Protein AF-A0A6J7H3T8-F1 (afdb_monomer_lite)

Foldseek 3Di:
DVVVVDDDQPLQVPADDDPPHRDDDLVRLQSQDDQAAEAEDDPDALCVQLVDPSNCPRPCVVLQRYDYDRDVLLSCLVVVPDPVSPVVVCVPVVVRNVVSND

InterPro domains:
  IPR002491 ABC transporter periplasmic binding domain [PS50983] (1-101)

Organism: NCBI:txid449393

Radius of gyration: 13.75 Å; chains: 1; bounding box: 28×28×37 Å

Structure (mmCIF, N/CA/C/O backbone):
data_AF-A0A6J7H3T8-F1
#
_entry.id   AF-A0A6J7H3T8-F1
#
loop_
_atom_site.group_PDB
_atom_site.id
_atom_site.type_symbol
_atom_site.label_atom_id
_atom_site.label_alt_id
_atom_site.label_comp_id
_atom_site.label_asym_id
_atom_site.label_entity_id
_atom_site.label_seq_id
_atom_site.pdbx_PDB_ins_code
_atom_site.Cartn_x
_atom_site.Cartn_y
_atom_site.Cartn_z
_atom_site.occupancy
_atom_site.B_iso_or_equiv
_atom_site.auth_seq_id
_atom_site.auth_comp_id
_atom_site.auth_asym_id
_atom_site.auth_atom_id
_atom_site.pdbx_PDB_model_num
ATOM 1 N N . MET A 1 1 ? 5.406 -2.168 8.040 1.00 92.12 1 MET A N 1
ATOM 2 C CA . MET A 1 1 ? 5.186 -3.423 7.284 1.00 92.12 1 MET A CA 1
ATOM 3 C C . MET A 1 1 ? 6.220 -4.507 7.576 1.00 92.12 1 MET A C 1
ATOM 5 O O . MET A 1 1 ? 5.824 -5.488 8.176 1.00 92.12 1 MET A O 1
ATOM 9 N N . LYS A 1 2 ? 7.528 -4.351 7.293 1.00 93.62 2 LYS A N 1
ATOM 10 C CA . LYS A 1 2 ? 8.531 -5.405 7.615 1.00 93.62 2 LYS A CA 1
ATOM 11 C C . LYS A 1 2 ? 8.536 -5.856 9.086 1.00 93.62 2 LYS A C 1
ATOM 13 O O . LYS A 1 2 ? 8.544 -7.044 9.373 1.00 93.62 2 LYS A O 1
ATOM 18 N N . LYS A 1 3 ? 8.430 -4.911 10.031 1.00 93.50 3 LYS A N 1
ATOM 19 C CA . LYS A 1 3 ? 8.283 -5.210 11.475 1.00 93.50 3 LYS A CA 1
ATOM 20 C C . LYS A 1 3 ? 6.959 -5.897 11.853 1.00 93.50 3 LYS A C 1
ATOM 22 O O . LYS A 1 3 ? 6.841 -6.384 12.966 1.00 93.50 3 LYS A O 1
ATOM 27 N N . LEU A 1 4 ? 5.986 -5.905 10.944 1.00 94.19 4 LEU A N 1
ATOM 28 C CA . LEU A 1 4 ? 4.704 -6.601 11.071 1.00 94.19 4 LEU A CA 1
ATOM 29 C C . LEU A 1 4 ? 4.716 -7.953 10.329 1.00 94.19 4 LEU A C 1
ATOM 31 O O . LEU A 1 4 ? 3.669 -8.561 10.176 1.00 94.19 4 LEU A O 1
ATOM 35 N N . GLY A 1 5 ? 5.876 -8.409 9.835 1.00 96.19 5 GLY A N 1
ATOM 36 C CA . GLY A 1 5 ? 6.034 -9.707 9.165 1.00 96.19 5 GLY A CA 1
ATOM 37 C C . GLY A 1 5 ? 5.866 -9.689 7.644 1.00 96.19 5 GLY A C 1
ATOM 38 O O . GLY A 1 5 ? 6.157 -10.686 6.995 1.00 96.19 5 GLY A O 1
ATOM 39 N N . PHE A 1 6 ? 5.464 -8.561 7.058 1.00 96.31 6 PHE A N 1
ATOM 40 C CA . PHE A 1 6 ? 5.334 -8.435 5.605 1.00 96.31 6 PHE A CA 1
ATOM 41 C C . PHE A 1 6 ? 6.696 -8.378 4.917 1.00 96.31 6 PHE A C 1
ATOM 43 O O . PHE A 1 6 ? 7.644 -7.769 5.423 1.00 96.31 6 PHE A O 1
ATOM 50 N N . VAL A 1 7 ? 6.759 -8.915 3.707 1.00 96.31 7 VAL A N 1
ATOM 51 C CA . VAL A 1 7 ? 7.905 -8.777 2.807 1.00 96.31 7 VAL A CA 1
ATOM 52 C C . VAL A 1 7 ? 7.549 -7.841 1.656 1.00 96.31 7 VAL A C 1
ATOM 54 O O . VAL A 1 7 ? 6.381 -7.694 1.305 1.00 96.31 7 VAL A O 1
ATOM 57 N N . THR A 1 8 ? 8.548 -7.160 1.097 1.00 95.12 8 THR A N 1
ATOM 58 C CA . THR A 1 8 ? 8.347 -6.421 -0.155 1.00 95.12 8 THR A CA 1
ATOM 59 C C . THR A 1 8 ? 8.246 -7.428 -1.303 1.00 95.12 8 THR A C 1
ATOM 61 O O . THR A 1 8 ? 8.879 -8.483 -1.243 1.00 95.12 8 THR A O 1
ATOM 64 N N . SER A 1 9 ? 7.475 -7.111 -2.348 1.00 95.31 9 SER A N 1
ATOM 65 C CA . SER A 1 9 ? 7.430 -7.929 -3.567 1.00 95.31 9 SER A CA 1
ATOM 66 C C . SER A 1 9 ? 8.846 -8.121 -4.148 1.00 95.31 9 SER A C 1
ATOM 68 O O . SER A 1 9 ? 9.520 -7.119 -4.413 1.00 95.31 9 SER A O 1
ATOM 70 N N . PRO A 1 10 ? 9.298 -9.369 -4.397 1.00 94.31 10 PRO A N 1
ATOM 71 C CA . PRO A 1 10 ? 10.601 -9.638 -5.010 1.00 94.31 10 PRO A CA 1
ATOM 72 C C . PRO A 1 10 ? 10.760 -9.018 -6.402 1.00 94.31 10 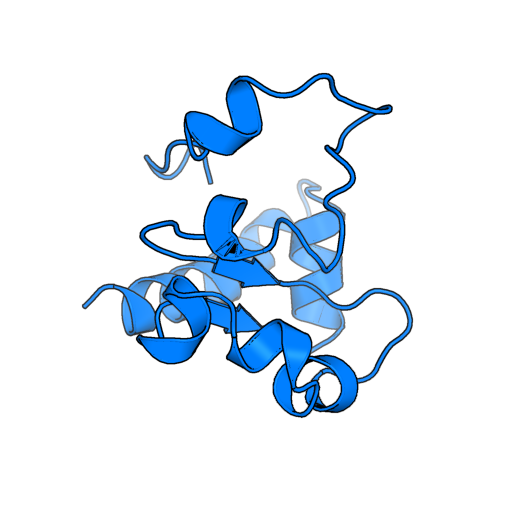PRO A C 1
ATOM 74 O O . PRO A 1 10 ? 11.871 -8.654 -6.789 1.00 94.31 10 PRO A O 1
ATOM 77 N N . ALA A 1 11 ? 9.654 -8.876 -7.142 1.00 94.00 11 ALA A N 1
ATOM 78 C CA . ALA A 1 11 ? 9.646 -8.220 -8.444 1.00 94.00 11 ALA A CA 1
ATOM 79 C C . A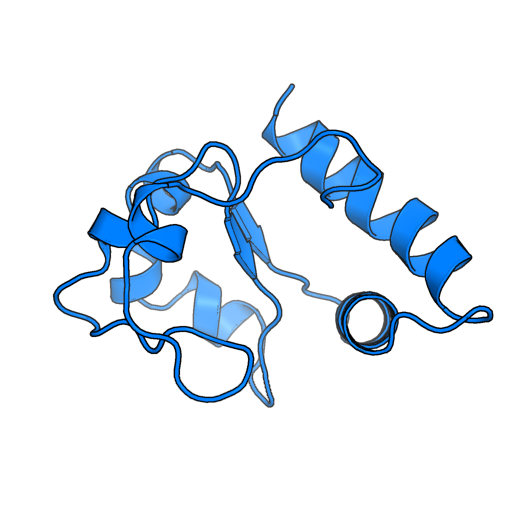LA A 1 11 ? 10.053 -6.746 -8.315 1.00 94.00 11 ALA A C 1
ATOM 81 O O . ALA A 1 11 ? 10.897 -6.279 -9.073 1.00 94.00 11 ALA A O 1
ATOM 82 N N . ILE A 1 12 ? 9.531 -6.041 -7.305 1.00 95.38 12 ILE A N 1
ATOM 83 C CA . ILE A 1 12 ? 9.867 -4.636 -7.041 1.00 95.38 12 ILE A CA 1
ATOM 84 C C . ILE A 1 12 ? 11.274 -4.491 -6.454 1.00 95.38 12 ILE A C 1
ATOM 86 O O . ILE A 1 12 ? 12.020 -3.616 -6.890 1.00 95.38 12 ILE A O 1
ATOM 90 N N . ASP A 1 13 ? 11.668 -5.359 -5.517 1.00 93.88 13 ASP A N 1
ATOM 91 C CA . ASP A 1 13 ? 13.008 -5.331 -4.902 1.00 93.88 13 ASP A CA 1
ATOM 92 C C . ASP A 1 13 ? 14.139 -5.596 -5.921 1.00 93.88 13 ASP A C 1
ATOM 94 O O . ASP A 1 13 ? 15.283 -5.204 -5.689 1.00 93.88 13 ASP A O 1
ATOM 98 N N . SER A 1 14 ? 13.832 -6.228 -7.060 1.00 93.81 14 SER A N 1
ATOM 99 C CA . SER A 1 14 ? 14.800 -6.496 -8.136 1.00 93.81 14 SER A CA 1
ATOM 100 C C . SER A 1 14 ? 15.026 -5.306 -9.079 1.00 93.81 14 SER A C 1
ATOM 102 O O . SER A 1 14 ? 15.929 -5.351 -9.918 1.00 93.81 14 SER A O 1
ATOM 104 N N . LEU A 1 15 ? 14.220 -4.244 -8.976 1.00 95.62 15 LEU A N 1
ATOM 105 C CA . LEU A 1 15 ? 14.287 -3.081 -9.862 1.00 95.62 15 LEU A CA 1
ATOM 106 C C . LEU A 1 15 ? 15.212 -1.991 -9.300 1.00 95.62 15 LEU A C 1
ATOM 108 O O . LEU A 1 15 ? 15.301 -1.804 -8.085 1.00 95.62 15 LEU A O 1
ATOM 112 N N . PRO A 1 16 ? 15.888 -1.213 -10.167 1.00 94.62 16 PRO A N 1
ATOM 113 C CA . PRO A 1 16 ? 16.767 -0.143 -9.718 1.00 94.62 16 PRO A CA 1
ATOM 114 C C . PRO A 1 16 ? 15.956 0.992 -9.064 1.00 94.62 16 PRO A C 1
ATOM 116 O O . PRO A 1 16 ? 15.095 1.592 -9.719 1.00 94.62 16 PRO A O 1
ATOM 119 N N . PRO A 1 17 ? 16.231 1.346 -7.795 1.00 95.25 17 PRO A N 1
ATOM 120 C CA . PRO A 1 17 ? 15.510 2.414 -7.121 1.00 95.25 17 PRO A CA 1
ATOM 121 C C . PRO A 1 17 ? 15.931 3.790 -7.641 1.00 95.25 17 PRO A C 1
ATOM 123 O O . PRO A 1 17 ? 17.079 4.030 -8.023 1.00 95.25 17 PRO A O 1
ATOM 126 N N . ARG A 1 18 ? 15.002 4.743 -7.567 1.00 95.44 18 ARG A N 1
ATOM 127 C CA . ARG A 1 18 ? 15.263 6.176 -7.702 1.00 95.44 18 ARG A CA 1
ATOM 1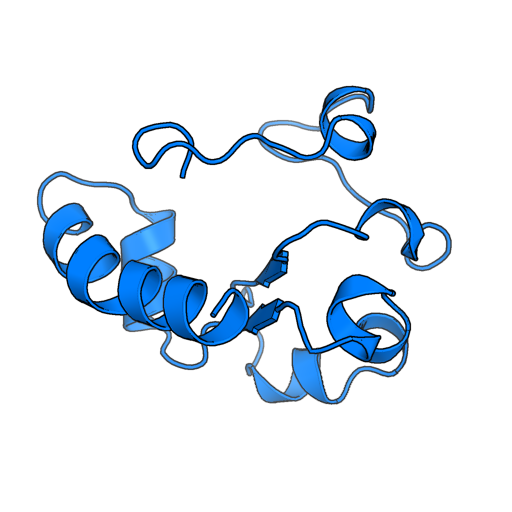28 C C . ARG A 1 18 ? 14.960 6.849 -6.366 1.00 95.44 18 ARG A C 1
ATOM 130 O O . ARG A 1 18 ? 13.818 7.173 -6.056 1.00 95.44 18 ARG A O 1
ATOM 137 N N . GLY A 1 19 ? 15.999 7.064 -5.562 1.00 92.56 19 GLY A N 1
ATOM 138 C CA . GLY A 1 19 ? 15.835 7.536 -4.187 1.00 92.56 19 GLY A CA 1
ATOM 139 C C . GLY A 1 19 ? 15.268 6.428 -3.299 1.00 92.56 19 GLY A C 1
ATOM 140 O O . GLY A 1 19 ? 15.889 5.380 -3.160 1.00 92.56 19 GLY A O 1
ATOM 141 N N . PHE A 1 20 ? 14.102 6.663 -2.697 1.00 87.69 20 PHE A N 1
ATOM 142 C CA . PHE A 1 20 ? 13.442 5.733 -1.769 1.00 87.69 20 PHE A CA 1
ATOM 143 C C . PHE A 1 20 ? 12.324 4.894 -2.413 1.00 87.69 20 PHE A C 1
ATOM 145 O O . PHE A 1 20 ? 11.657 4.135 -1.713 1.00 87.69 20 PHE A O 1
ATOM 152 N N . SER A 1 21 ? 12.092 5.030 -3.720 1.00 92.81 21 SER A N 1
ATOM 153 C CA . SER A 1 21 ? 11.041 4.313 -4.447 1.00 92.81 21 SER A CA 1
ATOM 154 C C . SER A 1 21 ? 11.519 3.828 -5.815 1.00 92.81 21 SER A C 1
ATOM 156 O O . SER A 1 21 ? 12.527 4.297 -6.345 1.00 92.81 21 SER A O 1
ATOM 158 N N . VAL A 1 22 ? 10.781 2.884 -6.398 1.00 95.62 22 VAL A N 1
ATOM 159 C CA . VAL A 1 22 ? 10.945 2.468 -7.793 1.00 95.62 22 VAL A CA 1
ATOM 160 C C . VAL A 1 22 ? 9.813 3.101 -8.613 1.00 95.62 22 VAL A C 1
ATOM 162 O O . VAL A 1 22 ? 8.645 2.902 -8.278 1.00 95.62 22 VAL A O 1
ATOM 165 N N . PRO A 1 23 ? 10.114 3.885 -9.661 1.00 94.62 23 PRO A N 1
ATOM 166 C CA . PRO A 1 23 ? 9.096 4.398 -10.569 1.00 94.62 23 PRO A CA 1
ATOM 167 C C . PRO A 1 23 ? 8.625 3.284 -11.513 1.00 94.62 23 PRO A C 1
ATOM 169 O O . PRO A 1 23 ? 9.442 2.687 -12.210 1.00 94.62 23 PRO A O 1
ATOM 172 N N . ILE A 1 24 ? 7.315 3.042 -11.566 1.00 94.88 24 ILE A N 1
ATOM 173 C CA . ILE A 1 24 ? 6.696 2.026 -12.430 1.00 94.88 24 ILE A CA 1
ATOM 174 C C . ILE A 1 24 ? 5.949 2.714 -13.577 1.00 94.88 24 ILE A C 1
ATOM 176 O O . ILE A 1 24 ? 5.244 3.703 -13.359 1.00 94.88 24 ILE A O 1
ATOM 180 N N . SER A 1 25 ? 6.139 2.219 -14.805 1.00 94.12 25 SER A N 1
ATOM 181 C CA . SER A 1 25 ? 5.401 2.691 -15.984 1.00 94.12 25 SER A CA 1
ATOM 182 C C . SER A 1 25 ? 3.949 2.217 -15.934 1.00 94.12 25 SER A C 1
ATOM 184 O O . SER A 1 25 ? 3.665 1.135 -15.430 1.00 94.12 25 SER A O 1
ATOM 186 N N . GLY A 1 26 ? 3.033 2.979 -16.538 1.00 92.81 26 GLY A N 1
ATOM 187 C CA . GLY A 1 26 ? 1.647 2.537 -16.734 1.00 92.81 26 GLY A CA 1
ATOM 188 C C . GLY A 1 26 ? 1.507 1.305 -17.641 1.00 92.81 26 GLY A C 1
ATOM 189 O O . GLY A 1 26 ? 0.441 0.702 -17.676 1.00 92.81 26 GLY A O 1
ATOM 190 N N . GLU A 1 27 ? 2.566 0.933 -18.361 1.00 93.69 27 GLU A N 1
ATOM 191 C CA . GLU A 1 27 ? 2.635 -0.285 -19.181 1.00 93.69 27 GLU A CA 1
ATOM 192 C C . GLU A 1 27 ? 3.115 -1.510 -18.387 1.00 93.69 27 GLU A C 1
ATOM 194 O O . GLU A 1 27 ? 2.866 -2.632 -18.800 1.00 93.69 27 GLU A O 1
ATOM 199 N N . GLU A 1 28 ? 3.748 -1.302 -17.231 1.00 95.38 28 GLU A N 1
ATOM 200 C CA . GLU A 1 28 ? 4.405 -2.346 -16.428 1.00 95.38 28 GLU A CA 1
ATOM 201 C C . GLU A 1 28 ? 3.633 -2.615 -15.122 1.00 95.38 28 GLU A C 1
ATOM 203 O O . GLU A 1 28 ? 4.202 -2.957 -14.085 1.00 95.38 28 GLU A O 1
ATOM 208 N N . LEU A 1 29 ? 2.318 -2.388 -15.138 1.00 95.44 29 LEU A N 1
ATOM 209 C CA . LEU A 1 29 ? 1.469 -2.452 -13.945 1.00 95.44 29 LEU A CA 1
ATOM 210 C C . LEU A 1 29 ? 1.317 -3.868 -13.385 1.00 95.44 29 LEU A C 1
ATOM 212 O O . LEU A 1 29 ? 1.031 -4.016 -12.198 1.00 95.44 29 LEU A O 1
ATOM 216 N N . ASP A 1 30 ? 1.586 -4.893 -14.192 1.00 95.06 30 ASP A N 1
ATOM 217 C CA . ASP A 1 30 ? 1.646 -6.288 -13.749 1.00 95.06 30 ASP A CA 1
ATOM 218 C C . ASP A 1 30 ? 2.736 -6.520 -12.687 1.00 95.06 30 ASP A C 1
ATOM 220 O O . ASP A 1 30 ? 2.610 -7.411 -11.850 1.00 95.06 30 ASP A O 1
ATOM 224 N N . LEU A 1 31 ? 3.774 -5.671 -12.635 1.00 96.12 31 LEU A N 1
ATOM 225 C CA . LEU A 1 31 ? 4.808 -5.723 -11.590 1.00 96.12 31 LEU A CA 1
ATOM 226 C C . LEU A 1 31 ? 4.263 -5.406 -10.187 1.00 96.12 31 LEU A C 1
ATOM 228 O O . LEU A 1 31 ? 4.927 -5.696 -9.190 1.00 96.12 31 LEU A O 1
ATOM 232 N N . LEU A 1 32 ? 3.081 -4.786 -10.101 1.00 96.88 32 LEU A N 1
ATOM 233 C CA . LEU A 1 32 ? 2.417 -4.423 -8.847 1.00 96.88 32 LEU A CA 1
ATOM 234 C C . LEU A 1 32 ? 1.484 -5.523 -8.318 1.00 96.88 32 LEU A C 1
ATOM 236 O O . LEU A 1 32 ? 0.776 -5.288 -7.338 1.00 96.88 32 LEU A O 1
ATOM 240 N N . ASP A 1 33 ? 1.477 -6.710 -8.929 1.00 96.38 33 ASP A N 1
ATOM 241 C CA . ASP A 1 33 ? 0.761 -7.856 -8.379 1.00 96.38 33 ASP A CA 1
ATOM 242 C C . ASP A 1 33 ? 1.459 -8.388 -7.113 1.00 96.38 33 ASP A C 1
ATOM 244 O O . ASP A 1 33 ? 2.554 -8.951 -7.156 1.00 96.38 33 ASP A O 1
ATOM 248 N N . ALA A 1 34 ? 0.837 -8.156 -5.957 1.00 96.50 34 ALA A N 1
ATOM 249 C CA . ALA A 1 34 ? 1.328 -8.552 -4.641 1.00 96.50 34 ALA A CA 1
ATOM 250 C C . ALA A 1 34 ? 0.155 -8.911 -3.726 1.00 96.50 34 ALA A C 1
ATOM 252 O O . ALA A 1 34 ? -0.933 -8.369 -3.899 1.00 96.50 34 ALA A O 1
ATOM 253 N N . ASP A 1 35 ? 0.373 -9.752 -2.710 1.00 96.25 35 ASP A N 1
ATOM 254 C CA . ASP A 1 35 ? -0.686 -10.225 -1.795 1.00 96.25 35 ASP A CA 1
ATOM 255 C C . ASP A 1 35 ? -1.541 -9.094 -1.200 1.00 96.25 35 ASP A C 1
ATOM 257 O O . ASP A 1 35 ? -2.735 -9.269 -0.977 1.00 96.25 35 ASP A O 1
ATOM 261 N N . VAL A 1 36 ? -0.945 -7.917 -0.987 1.00 97.19 36 VAL A N 1
ATOM 262 C CA . VAL A 1 36 ? -1.671 -6.674 -0.717 1.00 97.19 36 VAL A CA 1
ATOM 263 C C . VAL A 1 36 ? -0.939 -5.472 -1.314 1.00 97.19 36 VAL A C 1
ATOM 265 O O . VAL A 1 36 ? 0.262 -5.285 -1.101 1.00 97.19 36 VAL A O 1
ATOM 268 N N . LEU A 1 37 ? -1.678 -4.614 -2.018 1.00 97.31 37 LEU A N 1
ATOM 269 C CA . LEU A 1 37 ? -1.199 -3.323 -2.505 1.00 97.31 37 LEU A CA 1
ATOM 270 C C . LEU A 1 37 ? -1.669 -2.189 -1.581 1.00 97.31 37 LEU A C 1
ATOM 272 O O . LEU A 1 37 ? -2.861 -1.913 -1.482 1.00 97.31 37 LEU A O 1
ATOM 276 N N . ILE A 1 38 ? -0.736 -1.496 -0.926 1.00 96.19 38 ILE A N 1
ATOM 277 C CA . ILE A 1 38 ? -1.042 -0.328 -0.081 1.00 96.19 38 ILE A CA 1
ATOM 278 C C . ILE A 1 38 ? -0.770 0.949 -0.867 1.00 96.19 38 ILE A C 1
ATOM 280 O O . ILE A 1 38 ? 0.351 1.177 -1.327 1.00 96.19 38 ILE A O 1
ATOM 284 N N . VAL A 1 39 ? -1.780 1.806 -0.977 1.00 95.88 39 VAL A N 1
ATOM 285 C CA . VAL A 1 39 ? -1.748 3.014 -1.796 1.00 95.88 39 VAL A CA 1
ATOM 286 C C . VAL A 1 39 ? -2.125 4.226 -0.960 1.00 95.88 39 VAL A C 1
ATOM 288 O O . VAL A 1 39 ? -3.195 4.297 -0.366 1.00 95.88 39 VAL A O 1
ATOM 291 N N . PHE A 1 40 ? -1.243 5.218 -0.950 1.00 93.31 40 PHE A N 1
ATOM 292 C CA . PHE A 1 40 ? -1.462 6.503 -0.295 1.00 93.31 40 PHE A CA 1
ATOM 293 C C . PHE A 1 40 ? -1.377 7.614 -1.353 1.00 93.31 40 PHE A C 1
ATOM 295 O O . PHE A 1 40 ? -0.277 7.953 -1.797 1.00 93.31 40 PHE A O 1
ATOM 302 N N . PRO A 1 41 ? -2.520 8.152 -1.821 1.00 90.69 41 PRO A N 1
ATOM 303 C CA . PRO A 1 41 ? -2.542 9.189 -2.849 1.00 90.69 41 PRO A CA 1
ATOM 304 C C . PRO A 1 41 ? -1.751 10.435 -2.423 1.00 90.69 41 PRO A C 1
ATOM 306 O O . PRO A 1 41 ? -1.887 10.925 -1.303 1.00 90.69 41 PRO A O 1
ATOM 309 N N . ILE A 1 42 ? -0.931 10.981 -3.325 1.00 86.12 42 ILE A N 1
ATOM 310 C CA . ILE A 1 42 ? -0.181 12.221 -3.085 1.00 86.12 42 ILE A CA 1
ATOM 311 C C . ILE A 1 42 ? -0.859 13.343 -3.861 1.00 86.12 42 ILE A C 1
ATOM 313 O O . ILE A 1 42 ? -0.867 13.312 -5.090 1.00 86.12 42 ILE A O 1
ATOM 317 N N . GLN A 1 43 ? -1.395 14.334 -3.142 1.00 86.75 43 GLN A N 1
ATOM 318 C CA . GLN A 1 43 ? -2.069 15.506 -3.726 1.00 86.75 43 GLN A CA 1
ATOM 319 C C . GLN A 1 43 ? -3.210 15.148 -4.699 1.00 86.75 43 GLN A C 1
ATOM 321 O O . GLN A 1 43 ? -3.490 15.896 -5.632 1.00 86.75 43 GLN A O 1
ATOM 326 N N . LYS A 1 44 ? -3.857 14.002 -4.483 1.00 88.31 44 LYS A N 1
ATOM 327 C CA . LYS A 1 44 ? -5.000 13.517 -5.260 1.00 88.31 44 LYS A CA 1
ATOM 328 C C . LYS A 1 44 ? -6.084 13.036 -4.318 1.00 88.31 44 LYS A C 1
ATOM 330 O O . LYS A 1 44 ? -5.770 12.543 -3.233 1.00 88.31 44 LYS A O 1
ATOM 335 N N . ALA A 1 45 ? -7.334 13.141 -4.745 1.00 91.94 45 ALA A N 1
ATOM 336 C CA . ALA A 1 45 ? -8.423 12.470 -4.067 1.00 91.94 45 ALA A CA 1
ATOM 337 C C . ALA A 1 45 ? -8.278 10.941 -4.224 1.00 91.94 45 ALA A C 1
ATOM 339 O O . ALA A 1 45 ? -7.824 10.463 -5.267 1.00 91.94 45 ALA A O 1
ATOM 340 N N . PRO A 1 46 ? -8.690 10.153 -3.221 1.00 93.19 46 PRO A N 1
ATOM 341 C CA . PRO A 1 46 ? -8.701 8.691 -3.302 1.00 93.19 46 PRO A CA 1
ATOM 342 C C . PRO A 1 46 ? -9.488 8.166 -4.509 1.00 93.19 46 PRO A C 1
ATOM 344 O O . PRO A 1 46 ? -9.035 7.242 -5.184 1.00 93.19 46 PRO A O 1
ATOM 347 N N . SER A 1 47 ? -10.612 8.815 -4.833 1.00 94.62 47 SER A N 1
ATOM 348 C CA . SER A 1 47 ? -11.443 8.486 -5.995 1.00 94.62 47 SER A CA 1
ATOM 349 C C . SER A 1 47 ? -10.691 8.625 -7.319 1.00 94.62 47 SER A C 1
ATOM 351 O O . SER A 1 47 ? -10.812 7.771 -8.186 1.00 94.62 47 SER A O 1
ATOM 353 N N . GLU A 1 48 ? -9.812 9.624 -7.461 1.00 95.25 48 GLU A N 1
ATOM 354 C CA . GLU A 1 48 ? -8.982 9.776 -8.667 1.00 95.25 48 GLU A CA 1
ATOM 355 C C . GLU A 1 48 ? -8.020 8.597 -8.883 1.00 95.25 48 GLU A C 1
ATOM 357 O O . GLU A 1 48 ? -7.538 8.388 -9.998 1.00 95.25 48 GLU A O 1
ATOM 362 N N . VAL A 1 49 ? -7.706 7.840 -7.826 1.00 95.00 49 VAL A N 1
ATOM 363 C CA . VAL A 1 49 ? -6.932 6.601 -7.926 1.00 95.00 49 VAL A CA 1
ATOM 364 C C . VAL A 1 49 ? -7.852 5.423 -8.226 1.00 95.00 49 VAL A C 1
ATOM 366 O O . VAL A 1 49 ? -7.598 4.706 -9.188 1.00 95.00 49 VAL A O 1
ATOM 369 N N . THR A 1 50 ? -8.927 5.232 -7.455 1.00 95.31 50 THR A N 1
ATOM 370 C CA . THR A 1 50 ? -9.815 4.063 -7.601 1.00 95.31 50 THR A CA 1
ATOM 371 C C . THR A 1 50 ? -10.609 4.055 -8.908 1.00 95.31 50 THR A C 1
ATOM 373 O O . THR A 1 50 ? -10.890 2.982 -9.442 1.00 95.31 50 THR A O 1
ATOM 376 N N . ASP A 1 51 ? -10.923 5.232 -9.451 1.00 96.25 51 ASP A N 1
ATOM 377 C CA . ASP A 1 51 ? -11.642 5.399 -10.720 1.00 96.25 51 ASP A CA 1
ATOM 378 C C . ASP A 1 51 ? -10.702 5.361 -11.938 1.00 96.25 51 ASP A C 1
ATOM 380 O O . ASP A 1 51 ? -11.155 5.398 -13.083 1.00 96.25 51 ASP A O 1
ATOM 384 N N . ASN A 1 52 ? -9.381 5.295 -11.729 1.00 96.06 52 ASN A N 1
ATOM 385 C CA . ASN A 1 52 ? -8.415 5.257 -12.820 1.00 96.06 52 ASN A CA 1
ATOM 386 C C . ASN A 1 52 ? -8.418 3.873 -13.506 1.00 96.06 52 ASN A C 1
ATOM 388 O O . ASN A 1 52 ? -8.066 2.879 -12.864 1.00 96.06 52 ASN A O 1
ATOM 392 N N . PRO A 1 53 ? -8.683 3.785 -14.826 1.00 96.12 53 PRO A N 1
ATOM 393 C CA . PRO A 1 53 ? -8.683 2.511 -15.545 1.00 96.12 53 PRO A CA 1
ATOM 394 C C . PRO A 1 53 ? -7.347 1.766 -15.500 1.00 96.12 53 PRO A C 1
ATOM 396 O O . PRO A 1 53 ? -7.326 0.546 -15.603 1.00 96.12 53 PRO A O 1
ATOM 399 N N . LEU A 1 54 ? -6.223 2.477 -15.372 1.00 95.62 54 LEU A N 1
ATOM 400 C CA . LEU A 1 54 ? -4.915 1.847 -15.199 1.00 95.62 54 LEU A CA 1
ATOM 401 C C . LEU A 1 54 ? -4.784 1.207 -13.818 1.00 95.62 54 LEU A C 1
ATOM 403 O O . LEU A 1 54 ? -4.307 0.085 -13.715 1.00 95.62 54 LEU A O 1
ATOM 407 N N . PHE A 1 55 ? -5.252 1.881 -12.766 1.00 96.38 55 PHE A N 1
ATOM 408 C CA . PHE A 1 55 ? -5.236 1.319 -11.417 1.00 96.38 55 PHE A CA 1
ATOM 409 C C . PHE A 1 55 ? -6.069 0.034 -11.349 1.00 96.38 55 PHE A C 1
ATOM 411 O O . PHE A 1 55 ? -5.592 -0.984 -10.863 1.00 96.38 55 PHE A O 1
ATOM 418 N N . GLN A 1 56 ? -7.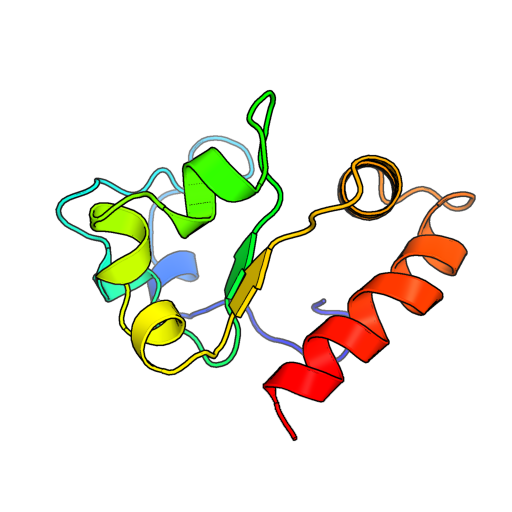262 0.052 -11.946 1.00 96.81 56 GLN A N 1
ATOM 419 C CA . GLN A 1 56 ? -8.163 -1.102 -12.018 1.00 96.81 56 GLN A CA 1
ATOM 420 C C . GLN A 1 56 ? -7.607 -2.286 -12.831 1.00 96.81 56 GLN A C 1
ATOM 422 O O . GLN A 1 56 ? -8.108 -3.398 -12.697 1.00 96.81 56 GLN A O 1
ATOM 427 N N . ARG A 1 57 ? -6.589 -2.069 -13.678 1.00 95.69 57 ARG A N 1
ATOM 428 C CA . ARG A 1 57 ? -5.922 -3.133 -14.451 1.00 95.69 57 ARG A CA 1
ATOM 429 C C . ARG A 1 57 ? -4.831 -3.863 -13.677 1.00 95.69 57 ARG A C 1
ATOM 431 O O . ARG A 1 57 ? -4.396 -4.910 -14.139 1.00 95.69 57 ARG A O 1
ATOM 438 N N . ILE A 1 58 ? -4.371 -3.326 -12.548 1.00 97.88 58 ILE A N 1
ATOM 439 C CA . ILE A 1 58 ? -3.371 -4.007 -11.723 1.00 97.88 58 ILE A CA 1
ATOM 440 C C . ILE A 1 58 ? -3.998 -5.316 -11.210 1.00 97.88 58 ILE A C 1
ATOM 442 O O . ILE A 1 58 ? -5.074 -5.245 -10.612 1.00 97.88 58 ILE A O 1
ATOM 446 N N . PRO A 1 59 ? -3.356 -6.489 -11.372 1.00 96.62 59 PRO A N 1
ATOM 447 C CA . PRO A 1 59 ? -3.963 -7.767 -10.984 1.00 96.62 59 PRO A CA 1
ATOM 448 C C . PRO A 1 59 ? -4.405 -7.815 -9.514 1.00 96.62 59 PRO A C 1
ATOM 450 O O . PRO A 1 59 ? -5.540 -8.176 -9.216 1.00 96.62 59 PRO A O 1
ATOM 453 N N . ALA A 1 60 ? -3.571 -7.318 -8.594 1.00 97.12 60 ALA A N 1
ATOM 454 C CA . ALA A 1 60 ? -3.935 -7.198 -7.182 1.00 97.12 60 ALA A CA 1
ATOM 455 C C . ALA A 1 60 ? -5.163 -6.306 -6.940 1.00 97.12 60 ALA A C 1
ATOM 457 O O . ALA A 1 60 ? -5.957 -6.576 -6.045 1.00 97.12 60 ALA A O 1
ATOM 458 N N . VAL A 1 61 ? -5.356 -5.257 -7.741 1.00 97.62 61 VAL A N 1
ATOM 459 C CA . VAL A 1 61 ? -6.530 -4.383 -7.622 1.00 97.62 61 VAL A CA 1
ATOM 460 C C . VAL A 1 61 ? -7.776 -5.075 -8.161 1.00 97.62 61 VAL A C 1
ATOM 462 O O . VAL A 1 61 ? -8.820 -5.026 -7.512 1.00 97.62 61 VAL A O 1
ATOM 465 N N . ALA A 1 62 ? -7.663 -5.751 -9.307 1.00 96.62 62 ALA A N 1
ATOM 466 C CA . ALA A 1 62 ? -8.752 -6.525 -9.897 1.00 96.62 62 ALA A CA 1
ATOM 467 C C . ALA A 1 62 ? -9.257 -7.630 -8.949 1.00 96.62 62 ALA A C 1
ATOM 469 O O . ALA A 1 62 ? -10.460 -7.876 -8.879 1.00 96.62 62 ALA A O 1
ATOM 470 N N . ASP A 1 63 ? -8.352 -8.220 -8.165 1.00 96.38 63 ASP A N 1
ATOM 471 C CA . ASP A 1 63 ? -8.665 -9.232 -7.150 1.00 96.38 63 ASP A CA 1
ATOM 472 C C . ASP A 1 63 ? -9.140 -8.645 -5.806 1.00 96.38 63 ASP A C 1
ATOM 474 O O . ASP A 1 63 ? -9.380 -9.387 -4.854 1.00 96.38 63 ASP A O 1
ATOM 478 N N . GLY A 1 64 ? -9.251 -7.317 -5.681 1.00 96.25 64 GLY A N 1
ATOM 479 C CA . GLY A 1 64 ? -9.636 -6.651 -4.431 1.00 96.25 64 GLY A CA 1
ATOM 480 C C . GLY A 1 64 ? -8.558 -6.672 -3.339 1.00 96.25 64 GLY A C 1
ATOM 481 O O . GLY A 1 64 ? -8.824 -6.285 -2.204 1.00 96.25 64 GLY A O 1
ATOM 482 N N . ARG A 1 65 ? -7.326 -7.072 -3.670 1.00 97.31 65 ARG A N 1
ATOM 483 C CA . ARG A 1 65 ? -6.164 -7.160 -2.771 1.00 97.31 65 ARG A CA 1
ATOM 484 C C . ARG A 1 65 ? -5.462 -5.813 -2.590 1.00 97.31 65 ARG A C 1
ATOM 486 O O . ARG A 1 65 ? -4.246 -5.696 -2.754 1.00 97.31 65 ARG A O 1
ATOM 493 N N . TYR A 1 66 ? -6.209 -4.760 -2.267 1.00 97.56 66 TYR A N 1
ATOM 494 C CA . TYR A 1 66 ? -5.640 -3.423 -2.114 1.00 97.56 66 TYR A CA 1
ATOM 495 C C . TYR A 1 66 ? -6.269 -2.611 -0.982 1.00 97.56 66 TYR A C 1
ATOM 497 O O . TYR A 1 66 ? -7.431 -2.778 -0.628 1.00 97.56 66 TYR A O 1
ATOM 505 N N . VAL A 1 67 ? -5.490 -1.667 -0.456 1.00 97.38 67 VAL A N 1
ATOM 506 C CA . VAL A 1 67 ? -5.935 -0.639 0.486 1.00 97.38 67 VAL A CA 1
ATOM 507 C C . VAL A 1 67 ? -5.530 0.715 -0.080 1.00 97.38 67 VAL A C 1
ATOM 509 O O . VAL A 1 67 ? -4.340 1.008 -0.184 1.00 97.38 67 VAL A O 1
ATOM 512 N N . VAL A 1 68 ? -6.506 1.550 -0.437 1.00 97.00 68 VAL A N 1
ATOM 513 C CA . VAL A 1 68 ? -6.274 2.976 -0.710 1.00 97.00 68 VAL A CA 1
ATOM 514 C C . VAL A 1 68 ? -6.621 3.743 0.556 1.00 97.00 68 VAL A C 1
ATOM 516 O O . VAL A 1 68 ? -7.735 3.615 1.053 1.00 97.00 68 VAL A O 1
ATOM 519 N N . PHE A 1 69 ? -5.690 4.536 1.082 1.00 95.69 69 PHE A N 1
ATOM 520 C CA . PHE A 1 69 ? -5.994 5.418 2.205 1.00 95.69 69 PHE A CA 1
ATOM 521 C C . PHE A 1 69 ? -6.884 6.561 1.731 1.00 95.69 69 PHE A C 1
ATOM 523 O O . PHE A 1 69 ? -6.443 7.416 0.957 1.00 95.69 69 PHE A O 1
ATOM 530 N N . ASP A 1 70 ? -8.133 6.550 2.187 1.00 92.00 70 ASP A N 1
ATOM 531 C CA . ASP A 1 70 ? -9.104 7.594 1.894 1.00 92.00 70 ASP A CA 1
ATOM 532 C C . ASP A 1 70 ? -8.956 8.809 2.822 1.00 92.00 70 ASP A C 1
ATOM 534 O O . ASP A 1 70 ? -9.112 9.951 2.384 1.00 92.00 70 ASP A O 1
ATOM 538 N N . ASP A 1 71 ? -8.563 8.561 4.073 1.00 92.44 71 ASP A N 1
ATOM 539 C CA . ASP A 1 71 ? -8.307 9.592 5.070 1.00 92.44 71 ASP A CA 1
ATOM 540 C C . ASP A 1 71 ? -6.861 10.142 4.958 1.00 92.44 71 ASP A C 1
ATOM 542 O O . ASP A 1 71 ? -5.881 9.392 5.112 1.00 92.44 71 ASP A O 1
ATOM 546 N N . PRO A 1 72 ? -6.677 11.459 4.724 1.00 89.94 72 PRO A N 1
ATOM 547 C CA . PRO A 1 72 ? -5.354 12.075 4.669 1.00 89.94 72 PRO A CA 1
ATOM 548 C C . PRO A 1 72 ? -4.576 11.988 5.993 1.00 89.94 72 PRO A C 1
ATOM 550 O O . PRO A 1 72 ? -3.342 12.012 5.965 1.00 89.94 72 PRO A O 1
ATOM 553 N N . GLU A 1 73 ? -5.241 11.879 7.146 1.00 92.3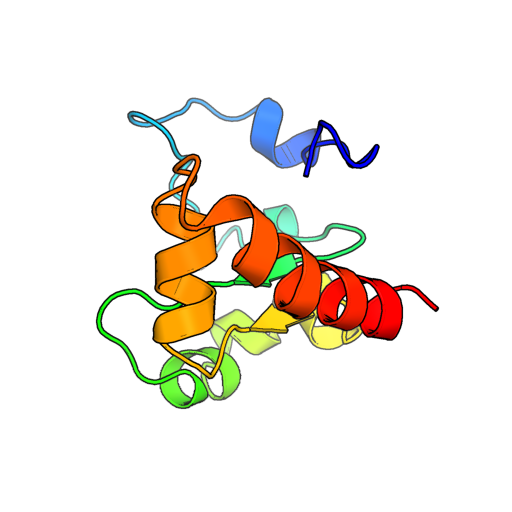1 73 GLU A N 1
ATOM 554 C CA . GLU A 1 73 ? -4.588 11.697 8.446 1.00 92.31 73 GLU A CA 1
ATOM 555 C C . GLU A 1 73 ? -3.956 10.308 8.563 1.00 92.31 73 GLU A C 1
ATOM 557 O O . GLU A 1 73 ? -2.803 10.192 8.993 1.00 92.31 73 GLU A O 1
ATOM 562 N N . VAL A 1 74 ? -4.642 9.265 8.082 1.00 94.56 74 VAL A N 1
ATOM 563 C CA . VAL A 1 74 ? -4.093 7.902 7.990 1.00 94.56 74 VAL A CA 1
ATOM 564 C C . VAL A 1 74 ? -2.870 7.899 7.079 1.00 94.56 74 VAL A C 1
ATOM 566 O O . VAL A 1 74 ? -1.784 7.499 7.513 1.00 94.56 74 VAL A O 1
ATOM 569 N N . ALA A 1 75 ? -2.991 8.447 5.867 1.00 93.12 75 ALA A N 1
ATOM 570 C CA . ALA A 1 75 ? -1.878 8.533 4.923 1.00 93.12 75 ALA A CA 1
ATOM 571 C C . ALA A 1 75 ? -0.673 9.293 5.497 1.00 93.12 75 ALA A C 1
ATOM 573 O O . ALA A 1 75 ? 0.470 8.831 5.406 1.00 93.12 75 ALA A O 1
ATOM 574 N N . LYS A 1 76 ? -0.916 10.432 6.151 1.00 92.25 76 LYS A N 1
ATOM 575 C CA . LYS A 1 76 ? 0.133 11.233 6.785 1.00 92.25 76 LYS A CA 1
ATOM 576 C C . LYS A 1 76 ? 0.782 10.499 7.954 1.00 92.25 76 LYS A C 1
ATOM 578 O O . LYS A 1 76 ? 2.007 10.549 8.082 1.00 92.25 76 LYS A O 1
ATOM 583 N N . SER A 1 77 ? 0.006 9.819 8.797 1.00 94.31 77 SER A N 1
ATOM 584 C CA . SER A 1 77 ? 0.536 9.071 9.942 1.00 94.31 77 SER A CA 1
ATOM 585 C C . SER A 1 77 ? 1.476 7.947 9.502 1.00 94.31 77 SER A C 1
ATOM 587 O O . SER A 1 77 ? 2.565 7.795 10.071 1.00 94.31 77 SER A O 1
ATOM 589 N N . TYR A 1 78 ? 1.085 7.244 8.435 1.00 93.31 78 TYR A N 1
ATOM 590 C CA . TYR A 1 78 ? 1.830 6.151 7.832 1.00 93.31 78 TYR A CA 1
ATOM 591 C C . TYR A 1 78 ? 3.121 6.656 7.181 1.00 93.31 78 TYR A C 1
ATOM 593 O O . TYR A 1 78 ? 4.198 6.125 7.450 1.00 93.31 78 TYR A O 1
ATOM 601 N N . ALA A 1 79 ? 3.038 7.732 6.390 1.00 90.19 79 ALA A N 1
ATOM 602 C CA . ALA A 1 79 ? 4.192 8.316 5.708 1.00 90.19 79 ALA A CA 1
ATOM 603 C C . ALA A 1 79 ? 5.198 8.974 6.671 1.00 90.19 79 ALA A C 1
ATOM 605 O O . ALA A 1 79 ? 6.404 8.907 6.443 1.00 90.19 79 ALA A O 1
ATOM 606 N N . THR A 1 80 ? 4.720 9.603 7.752 1.00 91.12 80 THR A N 1
ATOM 607 C CA . THR A 1 80 ? 5.586 10.324 8.702 1.00 91.12 80 THR A CA 1
ATOM 608 C C . THR A 1 80 ? 6.423 9.370 9.556 1.00 91.12 80 THR A C 1
ATOM 610 O O . THR A 1 80 ? 7.553 9.706 9.902 1.00 91.12 80 THR A O 1
ATOM 613 N N . ASN A 1 81 ? 5.885 8.191 9.902 1.00 88.12 81 ASN A N 1
ATOM 614 C CA . ASN A 1 81 ? 6.581 7.139 10.657 1.00 88.12 81 ASN A CA 1
ATOM 615 C C . ASN A 1 81 ? 7.371 7.659 11.887 1.00 88.12 81 ASN A C 1
ATOM 617 O O . ASN A 1 81 ? 8.523 7.294 12.126 1.00 88.12 81 ASN A O 1
ATOM 621 N N . SER A 1 82 ? 6.751 8.552 12.662 1.00 94.69 82 SER A N 1
ATOM 622 C CA . SER A 1 82 ? 7.326 9.132 13.881 1.00 94.69 82 SER A CA 1
ATOM 623 C C . SER A 1 82 ? 6.841 8.396 15.131 1.00 94.69 82 SER A C 1
ATOM 625 O O . SER A 1 82 ? 5.826 7.702 15.094 1.00 94.69 82 SER A O 1
ATOM 627 N N . ALA A 1 83 ? 7.508 8.608 16.270 1.00 95.06 83 ALA A N 1
ATOM 628 C CA . ALA A 1 83 ? 7.060 8.058 17.554 1.00 95.06 83 ALA A CA 1
ATOM 629 C C . ALA A 1 83 ? 5.620 8.471 17.912 1.00 95.06 83 ALA A C 1
ATOM 631 O O . ALA A 1 83 ? 4.896 7.691 18.521 1.00 95.06 83 ALA A O 1
ATOM 632 N N . LEU A 1 84 ? 5.196 9.671 17.501 1.00 94.62 84 LEU A N 1
ATOM 633 C CA . LEU A 1 84 ? 3.849 10.173 17.763 1.00 94.62 84 LEU A CA 1
ATOM 634 C C . LEU A 1 84 ? 2.806 9.602 16.790 1.00 94.62 84 LEU A C 1
ATOM 636 O O . LEU A 1 84 ? 1.649 9.451 17.162 1.00 94.62 84 LEU A O 1
ATOM 640 N N . SER A 1 85 ? 3.202 9.275 15.555 1.00 96.56 85 SER A N 1
ATOM 641 C CA . SER A 1 85 ? 2.270 8.808 14.521 1.00 96.56 85 SER A CA 1
ATOM 642 C C . SER A 1 85 ? 2.144 7.288 14.435 1.00 96.56 85 SER A C 1
ATOM 644 O O . SER A 1 85 ? 1.146 6.801 13.913 1.00 96.56 85 SER A O 1
ATOM 646 N N . ILE A 1 86 ? 3.123 6.531 14.944 1.00 95.81 86 ILE A N 1
ATOM 647 C CA . ILE A 1 86 ? 3.157 5.072 14.781 1.00 95.81 86 ILE A CA 1
ATOM 648 C C . ILE A 1 86 ? 1.972 4.367 15.449 1.00 95.81 86 ILE A C 1
ATOM 650 O O . ILE A 1 86 ? 1.450 3.427 14.866 1.00 95.81 86 ILE A O 1
ATOM 654 N N . GLY A 1 87 ? 1.526 4.827 16.625 1.00 96.62 87 GLY A N 1
ATOM 655 C CA . GLY A 1 87 ? 0.374 4.240 17.321 1.00 96.62 87 GLY A CA 1
ATOM 656 C C . GLY A 1 87 ? -0.894 4.347 16.478 1.00 96.62 87 GLY A C 1
ATOM 657 O O . GLY A 1 87 ? -1.477 3.336 16.108 1.00 96.62 87 GLY A O 1
ATOM 658 N N . TYR A 1 88 ? -1.223 5.566 16.049 1.00 96.81 88 TYR A N 1
ATOM 659 C CA . TYR A 1 88 ? -2.376 5.816 15.185 1.00 96.81 88 TYR A CA 1
ATOM 660 C C . TYR A 1 88 ? -2.287 5.071 13.841 1.00 96.81 88 TYR A C 1
ATOM 662 O O . TYR A 1 88 ? -3.277 4.504 13.383 1.00 96.81 88 TYR A O 1
ATOM 670 N N . ALA A 1 89 ? -1.103 5.009 13.220 1.00 96.25 89 ALA A N 1
ATOM 671 C CA . ALA A 1 89 ? -0.913 4.248 11.985 1.00 96.25 89 ALA A CA 1
ATOM 672 C C . ALA A 1 89 ? -1.143 2.740 12.194 1.00 96.25 89 ALA A C 1
ATOM 674 O O . ALA A 1 89 ? -1.684 2.080 11.314 1.00 96.25 89 ALA A O 1
ATOM 675 N N . LEU A 1 90 ? -0.753 2.182 13.346 1.00 96.88 90 LEU A N 1
ATOM 676 C CA . LEU A 1 90 ? -1.023 0.779 13.670 1.00 96.88 90 LEU A CA 1
ATOM 677 C C . LEU A 1 90 ? -2.518 0.532 13.892 1.00 96.88 90 LEU A C 1
ATOM 679 O O . LEU A 1 90 ? -3.049 -0.418 13.324 1.00 96.88 90 LEU A O 1
ATOM 683 N N . ASP A 1 91 ? -3.192 1.406 14.642 1.00 97.31 91 ASP A N 1
ATOM 684 C CA . ASP A 1 91 ? -4.622 1.280 14.952 1.00 97.31 91 ASP A CA 1
ATOM 685 C C . ASP A 1 91 ? -5.524 1.414 13.713 1.00 97.31 91 ASP A C 1
ATOM 687 O O . ASP A 1 91 ? -6.635 0.890 13.699 1.00 97.31 91 ASP A O 1
ATOM 691 N N . THR A 1 92 ? -5.056 2.095 12.663 1.00 96.50 92 THR A N 1
ATOM 692 C CA . THR A 1 92 ? -5.838 2.352 11.441 1.00 96.50 92 THR A CA 1
ATOM 693 C C . THR A 1 92 ? -5.440 1.454 10.270 1.00 96.50 92 THR A C 1
ATOM 695 O O . THR A 1 92 ? -6.299 0.835 9.641 1.00 96.50 92 THR A O 1
ATOM 698 N N . VAL A 1 93 ? -4.143 1.328 9.975 1.00 96.00 93 VAL A N 1
ATOM 699 C CA . VAL A 1 93 ? -3.663 0.616 8.779 1.00 96.00 93 VAL A CA 1
ATOM 700 C C . VAL A 1 93 ? -3.690 -0.897 8.968 1.00 96.00 93 VAL A C 1
ATOM 702 O O . VAL A 1 93 ? -4.019 -1.614 8.026 1.00 96.00 93 VAL A O 1
ATOM 705 N N . VAL A 1 94 ? -3.356 -1.411 10.158 1.00 95.94 94 VAL A N 1
ATOM 706 C CA . VAL A 1 94 ? -3.298 -2.868 10.373 1.00 95.94 94 VAL A CA 1
ATOM 707 C C . VAL A 1 94 ? -4.673 -3.521 10.206 1.00 95.94 94 VAL A C 1
ATOM 709 O O . VAL A 1 94 ? -4.744 -4.492 9.452 1.00 95.94 94 VAL A O 1
ATOM 712 N N . PRO A 1 95 ? -5.769 -3.003 10.799 1.00 96.44 95 PRO A N 1
ATOM 713 C CA . PRO A 1 95 ? -7.101 -3.554 10.551 1.00 96.44 95 PRO A CA 1
ATOM 714 C C . PRO A 1 95 ? -7.516 -3.472 9.078 1.00 96.44 95 PRO A C 1
ATOM 716 O O . PRO A 1 95 ? -8.078 -4.429 8.555 1.00 96.44 95 PRO A O 1
ATOM 719 N N . ALA A 1 96 ? -7.199 -2.371 8.386 1.00 95.75 96 ALA A N 1
ATOM 720 C CA . ALA A 1 96 ? -7.515 -2.218 6.965 1.00 95.75 96 ALA A CA 1
ATOM 721 C C . ALA A 1 96 ? -6.807 -3.272 6.097 1.00 95.75 96 ALA A C 1
ATOM 723 O O . ALA A 1 96 ? -7.428 -3.869 5.224 1.00 95.75 96 ALA A O 1
ATOM 724 N N . VAL A 1 97 ? -5.527 -3.542 6.370 1.00 96.06 97 VAL A N 1
ATOM 725 C CA . VAL A 1 97 ? -4.761 -4.587 5.675 1.00 96.06 97 VAL A CA 1
ATOM 726 C C . VAL A 1 97 ? -5.268 -5.986 6.037 1.00 96.06 97 VAL A C 1
ATOM 728 O O . VAL A 1 97 ? -5.383 -6.829 5.153 1.00 96.06 97 VAL A O 1
ATOM 731 N N . ALA A 1 98 ? -5.603 -6.239 7.305 1.00 95.38 98 ALA A N 1
ATOM 732 C CA . ALA A 1 98 ? -6.147 -7.525 7.741 1.00 95.38 98 ALA A CA 1
ATOM 733 C C . ALA A 1 98 ? -7.479 -7.848 7.046 1.00 95.38 98 ALA A C 1
ATOM 735 O O . ALA A 1 98 ? -7.639 -8.948 6.530 1.00 95.38 98 ALA A O 1
ATOM 736 N N . ASN A 1 99 ? -8.383 -6.869 6.933 1.00 94.88 99 ASN A N 1
ATOM 737 C CA . ASN A 1 99 ? -9.669 -7.035 6.248 1.00 94.88 99 ASN A CA 1
ATOM 738 C C . ASN A 1 99 ? -9.527 -7.472 4.781 1.00 94.88 99 ASN A C 1
ATOM 740 O O . ASN A 1 99 ? -10.406 -8.152 4.260 1.00 94.88 99 ASN A O 1
ATOM 744 N N . VAL A 1 100 ? -8.446 -7.066 4.111 1.00 94.44 100 VAL A N 1
ATOM 745 C CA . VAL A 1 100 ? -8.164 -7.442 2.718 1.00 94.44 100 VAL A CA 1
ATOM 746 C C . VAL A 1 100 ? -7.589 -8.857 2.613 1.00 94.44 100 VAL A C 1
ATOM 748 O O . VAL A 1 100 ? -7.802 -9.531 1.609 1.00 94.44 100 VAL A O 1
ATOM 751 N N . LEU A 1 101 ? -6.864 -9.315 3.636 1.00 89.62 101 LEU A N 1
ATOM 752 C CA . LEU A 1 101 ? -6.155 -10.597 3.623 1.00 89.62 101 LEU A CA 1
ATOM 753 C C . LEU A 1 101 ? -6.958 -11.770 4.212 1.00 89.62 101 LEU A C 1
ATOM 755 O O . LEU A 1 101 ? -6.622 -12.915 3.910 1.00 89.62 101 LEU A O 1
ATOM 759 N N . GLY A 1 102 ? -8.012 -11.498 4.992 1.00 70.94 102 GLY A N 1
ATOM 760 C CA . GLY A 1 102 ? -8.865 -12.511 5.632 1.00 70.94 102 GLY A CA 1
ATOM 761 C C . GLY A 1 102 ? -8.605 -12.659 7.123 1.00 70.94 102 GLY A C 1
ATOM 762 O O . GLY A 1 102 ? -7.557 -13.236 7.489 1.00 70.94 102 GLY A O 1
#

Secondary structure (DSSP, 8-state):
-GGGT----HHHHTSPPBTTB----TT-GGGG--S-EEE--SSS-HHHHHT-TTGGGSHHHHTT-EEE--SHHHHHHHHH--TTTHHHHHHHHHHHHHHHH-

pLDDT: mean 94.43, std 3.37, range [70.94, 97.88]

Seq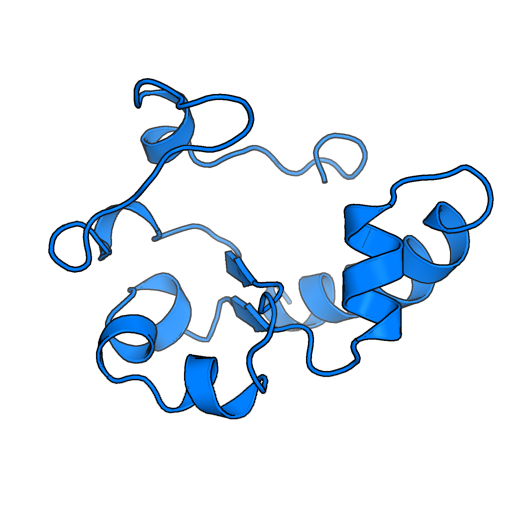uence (102 aa):
MKKLGFVTSPAIDSLPPRGFSVPISGEELDLLDADVLIVFPIQKAPSEVTDNPLFQRIPAVADGRYVVFDDPEVAKSYATNSALSIGYALDTVVPAVANVLG